Protein AF-A0A380L7D7-F1 (afdb_monomer)

Radius of gyration: 11.08 Å; Cα contacts (8 Å, |Δi|>4): 62; chains: 1; bounding box: 23×26×27 Å

pLDDT: mean 95.04, std 6.39, range [59.84, 98.5]

Foldseek 3Di:
DVVVVVLLVLLVLVLVLCLVVLDALVVLCVVLVNLAPSVNSVCVNVVVDRSVPDDPSNSVSSSVCSVVPVVVRD

Structure (mmCIF, N/CA/C/O backbone):
data_AF-A0A380L7D7-F1
#
_entry.id   AF-A0A380L7D7-F1
#
loop_
_atom_site.group_PDB
_atom_site.id
_atom_site.type_symbol
_atom_site.label_atom_id
_atom_site.label_alt_id
_atom_site.label_comp_id
_atom_site.label_asym_id
_atom_site.label_entity_id
_atom_site.label_seq_id
_atom_site.pdbx_PDB_ins_code
_atom_site.Cartn_x
_atom_site.Cartn_y
_atom_site.Cartn_z
_atom_site.occupancy
_atom_site.B_iso_or_equiv
_atom_site.auth_seq_id
_atom_site.auth_comp_id
_atom_site.auth_asym_id
_atom_site.auth_atom_id
_atom_sit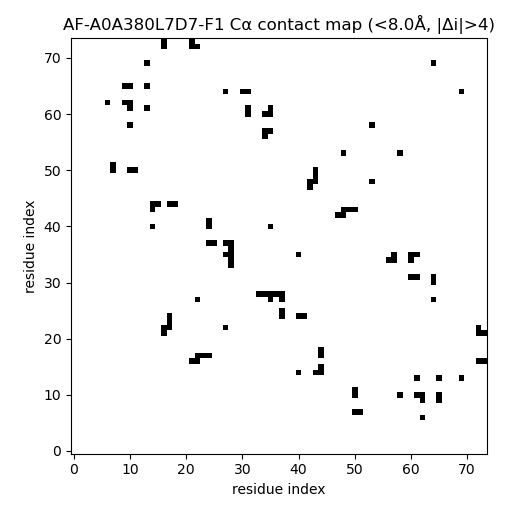e.pdbx_PDB_model_num
ATOM 1 N N . MET A 1 1 ? -11.324 6.465 -21.453 1.00 59.84 1 MET A N 1
ATOM 2 C CA . MET A 1 1 ? -12.136 6.438 -20.219 1.00 59.84 1 MET A CA 1
ATOM 3 C C . MET A 1 1 ? -12.000 5.074 -19.554 1.00 59.84 1 MET A C 1
ATOM 5 O O . MET A 1 1 ? -11.459 5.020 -18.466 1.00 59.84 1 MET A O 1
ATOM 9 N N . GLU A 1 2 ? -12.264 3.992 -20.289 1.00 68.81 2 GLU A N 1
ATOM 10 C CA . GLU A 1 2 ? -12.114 2.591 -19.846 1.00 68.81 2 GLU A CA 1
ATOM 11 C C . GLU A 1 2 ? -10.776 2.250 -19.151 1.00 68.81 2 GLU A C 1
ATOM 13 O O . GLU A 1 2 ? -10.767 1.673 -18.068 1.00 68.81 2 GLU A O 1
ATOM 18 N N . ASN A 1 3 ? -9.633 2.693 -19.694 1.00 76.06 3 ASN A N 1
ATOM 19 C CA . ASN A 1 3 ? -8.323 2.434 -19.073 1.00 76.06 3 ASN A CA 1
ATOM 20 C C . ASN A 1 3 ? -8.137 3.105 -17.700 1.00 76.06 3 ASN A C 1
ATOM 22 O O . ASN A 1 3 ? -7.416 2.580 -16.854 1.00 76.06 3 ASN A O 1
ATOM 26 N N . VAL A 1 4 ? -8.767 4.261 -17.468 1.00 81.94 4 VAL A N 1
ATOM 27 C CA . VAL A 1 4 ? -8.680 4.962 -1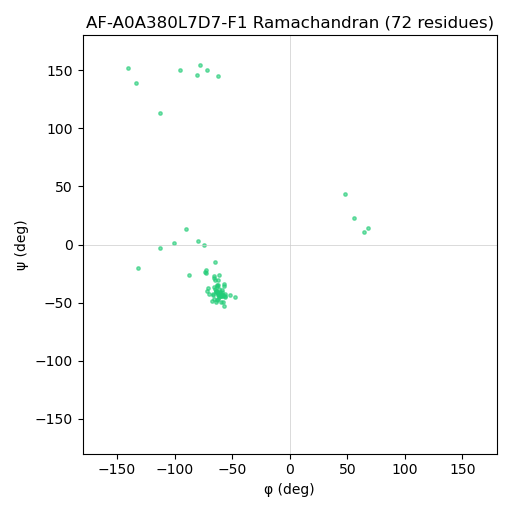6.176 1.00 81.94 4 VAL A CA 1
ATOM 28 C C . VAL A 1 4 ? -9.482 4.210 -15.121 1.00 81.94 4 VAL A C 1
ATOM 30 O O . VAL A 1 4 ? -8.996 4.029 -14.006 1.00 81.94 4 VAL A O 1
ATOM 33 N N . ASP A 1 5 ? -10.653 3.699 -15.492 1.00 88.69 5 ASP A N 1
ATOM 34 C CA . ASP A 1 5 ? -11.510 2.931 -14.589 1.00 88.69 5 ASP A CA 1
ATOM 35 C C . ASP A 1 5 ? -10.836 1.622 -14.154 1.00 88.69 5 ASP A C 1
ATOM 37 O O . ASP A 1 5 ? -10.850 1.280 -12.971 1.00 88.69 5 ASP A O 1
ATOM 41 N N . ILE A 1 6 ? -10.144 0.939 -15.074 1.00 94.31 6 ILE A N 1
ATOM 42 C CA . ILE A 1 6 ? -9.357 -0.264 -14.756 1.00 94.31 6 ILE A CA 1
ATOM 43 C C . ILE A 1 6 ? -8.233 0.056 -13.760 1.00 94.31 6 ILE A C 1
ATOM 45 O O . ILE A 1 6 ? -8.046 -0.676 -12.785 1.00 94.31 6 ILE A O 1
ATOM 49 N N . MET A 1 7 ? -7.491 1.151 -13.968 1.00 95.12 7 MET A N 1
ATOM 50 C CA . MET A 1 7 ? -6.419 1.561 -13.051 1.00 95.12 7 MET A CA 1
ATOM 51 C C . MET A 1 7 ? -6.956 1.876 -11.651 1.00 95.12 7 MET A C 1
ATOM 53 O O . MET A 1 7 ? -6.413 1.396 -10.656 1.00 95.12 7 MET A O 1
ATOM 57 N N . LEU A 1 8 ? -8.045 2.643 -11.562 1.00 95.12 8 LEU A N 1
ATOM 58 C CA . LEU A 1 8 ? -8.681 2.946 -10.280 1.00 95.12 8 LEU A CA 1
ATOM 59 C C . LEU A 1 8 ? -9.148 1.665 -9.586 1.00 95.12 8 LEU A C 1
ATOM 61 O O . LEU A 1 8 ? -8.906 1.504 -8.388 1.00 95.12 8 LEU A O 1
ATOM 65 N N . LYS A 1 9 ? -9.717 0.717 -10.341 1.00 96.56 9 LYS A N 1
ATOM 66 C CA . LYS A 1 9 ? -10.190 -0.548 -9.781 1.00 96.56 9 LYS A CA 1
ATOM 67 C C . LYS A 1 9 ? -9.065 -1.390 -9.189 1.00 96.56 9 LYS A C 1
ATOM 69 O O . LYS A 1 9 ? -9.236 -1.941 -8.105 1.00 96.56 9 LYS A O 1
ATOM 74 N N . LYS A 1 10 ? -7.902 -1.459 -9.844 1.00 97.88 10 LYS A N 1
ATOM 75 C CA . LYS A 1 10 ? -6.721 -2.139 -9.282 1.00 97.88 10 LYS A CA 1
ATOM 76 C C . LYS A 1 10 ? -6.344 -1.562 -7.920 1.00 97.88 10 LYS A C 1
ATOM 78 O O . LYS A 1 10 ? -6.127 -2.315 -6.977 1.00 97.88 10 LYS A O 1
ATOM 83 N N . ILE A 1 11 ? -6.323 -0.236 -7.790 1.00 97.62 11 ILE A N 1
ATOM 84 C CA . ILE A 1 11 ? -5.985 0.414 -6.520 1.00 97.62 11 ILE A CA 1
ATOM 85 C C . ILE A 1 11 ? -7.052 0.131 -5.456 1.00 97.62 11 ILE A C 1
ATOM 87 O O . ILE A 1 11 ? -6.696 -0.195 -4.327 1.00 97.62 11 ILE A O 1
ATOM 91 N N . GLU A 1 12 ? -8.341 0.180 -5.801 1.00 97.75 12 GLU A N 1
ATOM 92 C CA . GLU A 1 12 ? -9.426 -0.203 -4.884 1.00 97.75 12 GLU A CA 1
ATOM 93 C C . GLU A 1 12 ? -9.259 -1.630 -4.349 1.00 97.75 12 GLU A C 1
ATOM 95 O O . GLU A 1 12 ? -9.391 -1.851 -3.148 1.00 97.75 12 GLU A O 1
ATOM 100 N N . LEU A 1 13 ? -8.882 -2.583 -5.205 1.00 98.25 13 LEU A N 1
ATOM 101 C CA . LEU A 1 13 ? -8.631 -3.966 -4.796 1.00 98.25 13 LEU A CA 1
ATOM 102 C C . LEU A 1 13 ? -7.462 -4.083 -3.800 1.00 98.25 13 LEU A C 1
ATOM 104 O O . LEU A 1 13 ? -7.522 -4.896 -2.880 1.00 98.25 13 LEU A O 1
ATOM 108 N N . ILE A 1 14 ? -6.417 -3.254 -3.916 1.00 98.31 14 ILE A N 1
ATOM 109 C CA . ILE A 1 14 ? -5.350 -3.180 -2.895 1.00 98.31 14 ILE A CA 1
ATOM 110 C C . ILE A 1 14 ? -5.929 -2.706 -1.556 1.00 98.31 14 ILE A C 1
ATOM 112 O O . ILE A 1 14 ? -5.573 -3.228 -0.496 1.00 98.31 14 ILE A O 1
ATOM 116 N N . ILE A 1 15 ? -6.825 -1.715 -1.586 1.00 98.00 15 ILE A N 1
ATOM 117 C CA . ILE A 1 15 ? -7.470 -1.199 -0.375 1.00 98.00 15 ILE A CA 1
ATOM 118 C C . ILE A 1 15 ? -8.359 -2.267 0.268 1.00 98.00 15 ILE A C 1
ATOM 120 O O . ILE A 1 15 ? -8.340 -2.416 1.490 1.00 98.00 15 ILE A O 1
ATOM 124 N N . GLU A 1 16 ? -9.060 -3.075 -0.525 1.00 98.06 16 GLU A N 1
ATOM 125 C CA . GLU A 1 16 ? -9.823 -4.221 -0.022 1.00 98.06 16 GLU A CA 1
ATOM 126 C C . GLU A 1 16 ? -8.925 -5.229 0.719 1.00 98.06 16 GLU A C 1
ATOM 128 O O . GLU A 1 16 ? -9.291 -5.684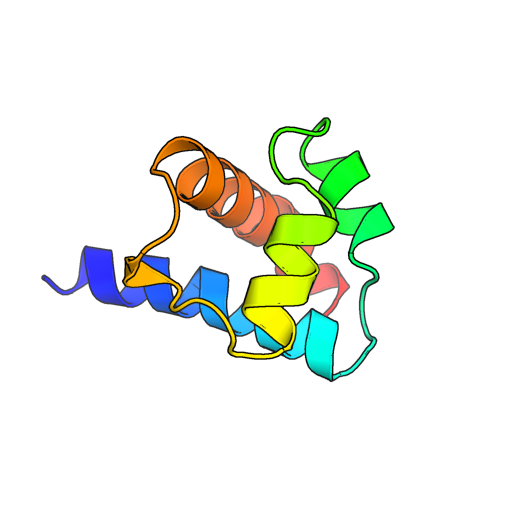 1.805 1.00 98.06 16 GLU A O 1
ATOM 133 N N . LEU A 1 17 ? -7.711 -5.509 0.222 1.00 98.38 17 LEU A N 1
ATOM 134 C CA . LEU A 1 17 ? -6.740 -6.358 0.930 1.00 98.38 17 LEU A CA 1
ATOM 135 C C . LEU A 1 17 ? -6.319 -5.772 2.288 1.00 98.38 17 LEU A C 1
ATOM 137 O O . LEU A 1 17 ? -6.162 -6.517 3.262 1.00 98.38 17 LEU A O 1
ATOM 141 N N . LEU A 1 18 ? -6.153 -4.446 2.371 1.00 97.88 18 LEU A N 1
ATOM 142 C CA . LEU A 1 18 ? -5.854 -3.744 3.625 1.00 97.88 18 LEU A CA 1
ATOM 143 C C . LEU A 1 18 ? -7.029 -3.813 4.608 1.00 97.88 18 LEU A C 1
ATOM 145 O O . LEU A 1 18 ? -6.815 -4.056 5.798 1.00 97.88 18 LEU A O 1
ATOM 149 N N . CYS A 1 19 ? -8.259 -3.620 4.129 1.00 97.62 19 CYS A N 1
ATOM 150 C CA . CYS A 1 19 ? -9.478 -3.737 4.934 1.00 97.62 19 CYS A CA 1
ATOM 151 C C . CYS A 1 19 ? -9.662 -5.162 5.470 1.00 97.62 19 CYS A C 1
ATOM 153 O O . CYS A 1 19 ? -9.942 -5.352 6.654 1.00 97.62 19 CYS A O 1
ATOM 155 N N . ALA A 1 20 ? -9.417 -6.166 4.625 1.00 97.75 20 ALA A N 1
ATOM 156 C CA . ALA A 1 20 ? -9.481 -7.581 4.977 1.00 97.75 20 ALA A CA 1
ATOM 157 C C . ALA A 1 20 ? -8.292 -8.062 5.831 1.00 97.75 20 ALA A C 1
ATOM 159 O O . ALA A 1 20 ? -8.233 -9.237 6.188 1.00 97.75 20 ALA A O 1
ATOM 160 N N . LYS A 1 21 ? -7.337 -7.178 6.161 1.00 97.00 21 LYS A N 1
ATOM 161 C CA . LYS A 1 21 ? -6.103 -7.492 6.904 1.00 97.00 21 LYS A CA 1
ATOM 162 C C . LYS A 1 21 ? -5.249 -8.597 6.257 1.00 97.00 21 LYS A C 1
ATOM 164 O O . LYS A 1 21 ? -4.432 -9.206 6.943 1.00 97.00 21 LYS A O 1
ATOM 169 N N . LYS A 1 22 ? -5.390 -8.832 4.946 1.00 98.12 22 LYS A N 1
ATOM 170 C CA . LYS A 1 22 ? -4.566 -9.796 4.191 1.00 98.12 22 LYS A CA 1
ATOM 171 C C . LYS A 1 22 ? -3.137 -9.298 3.979 1.00 98.12 22 LYS A C 1
ATOM 173 O O . LYS A 1 22 ? -2.210 -10.087 3.827 1.00 98.12 22 LYS A O 1
ATOM 178 N N . ILE A 1 23 ? -2.956 -7.981 4.006 1.00 97.94 23 ILE A N 1
ATOM 179 C CA . ILE A 1 23 ? -1.660 -7.314 3.935 1.00 97.94 23 ILE A CA 1
ATOM 180 C C . ILE A 1 23 ? -1.633 -6.111 4.881 1.00 97.94 23 ILE A C 1
ATOM 182 O O . ILE A 1 23 ? -2.665 -5.508 5.174 1.00 97.94 23 ILE A O 1
ATOM 186 N N . SER A 1 24 ? -0.449 -5.755 5.384 1.00 98.12 24 SER A N 1
ATOM 187 C CA . SER A 1 24 ? -0.259 -4.557 6.204 1.00 98.12 24 SER A CA 1
ATOM 188 C C . SER A 1 24 ? 0.207 -3.364 5.368 1.00 98.12 24 SER A C 1
ATOM 190 O O . SER A 1 24 ? 0.955 -3.51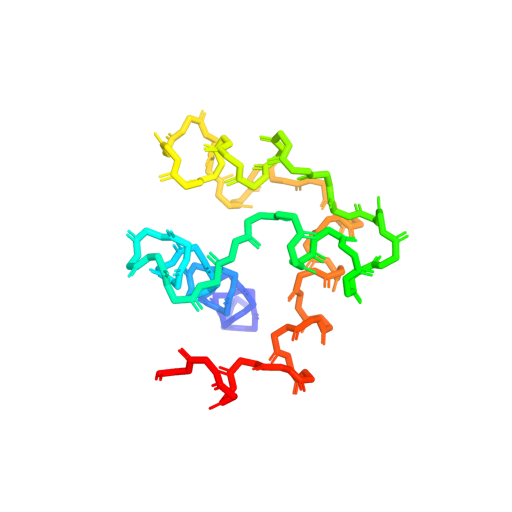5 4.402 1.00 98.12 24 SER A O 1
ATOM 192 N N . ALA A 1 25 ? -0.153 -2.148 5.793 1.00 98.12 25 ALA A N 1
ATOM 193 C CA . ALA A 1 25 ? 0.342 -0.920 5.166 1.00 98.12 25 ALA A CA 1
ATOM 194 C C . ALA A 1 25 ? 1.881 -0.841 5.181 1.00 98.12 25 ALA A C 1
ATOM 196 O O . ALA A 1 25 ? 2.492 -0.355 4.233 1.00 98.12 25 ALA A O 1
ATOM 197 N N . TYR A 1 26 ? 2.517 -1.366 6.235 1.00 98.25 26 TYR A N 1
AT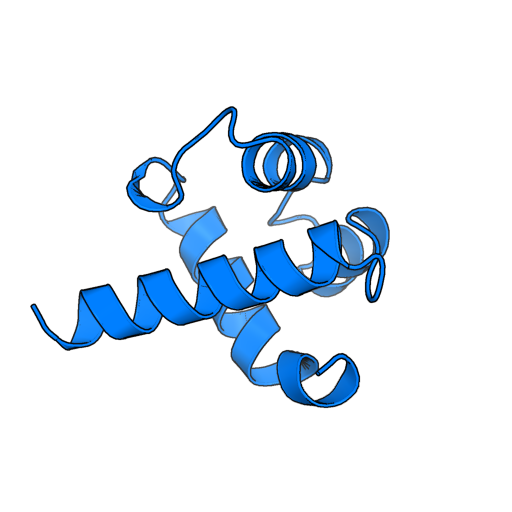OM 198 C CA . TYR A 1 26 ? 3.974 -1.482 6.323 1.00 98.25 26 TYR A CA 1
ATOM 199 C C . TYR A 1 26 ? 4.565 -2.324 5.187 1.00 98.25 26 TYR A C 1
ATOM 201 O O . TYR A 1 26 ? 5.575 -1.932 4.607 1.00 98.25 26 TYR A O 1
ATOM 209 N N . ARG A 1 27 ? 3.937 -3.461 4.854 1.00 98.31 27 ARG A N 1
ATOM 210 C CA . ARG A 1 27 ? 4.414 -4.362 3.799 1.00 98.31 27 ARG A CA 1
ATOM 211 C C . ARG A 1 27 ? 4.379 -3.682 2.430 1.00 98.31 27 ARG A C 1
ATOM 213 O O . ARG A 1 27 ? 5.411 -3.650 1.773 1.00 98.31 27 ARG A O 1
ATOM 220 N N . ILE A 1 28 ? 3.258 -3.054 2.068 1.00 98.12 28 ILE A N 1
ATOM 221 C CA . ILE A 1 28 ? 3.131 -2.300 0.806 1.00 98.12 28 ILE A CA 1
ATOM 222 C C . ILE A 1 28 ? 4.132 -1.141 0.763 1.00 98.12 28 ILE A C 1
ATOM 224 O O . ILE A 1 28 ? 4.809 -0.936 -0.239 1.00 98.12 28 ILE A O 1
ATOM 228 N N . CYS A 1 29 ? 4.285 -0.400 1.864 1.00 98.31 29 CYS A N 1
ATOM 229 C CA . CYS A 1 29 ? 5.265 0.683 1.963 1.00 98.31 29 CYS A CA 1
ATOM 230 C C . CYS A 1 29 ? 6.697 0.183 1.698 1.00 98.31 29 CYS A C 1
ATOM 232 O O . CYS A 1 29 ? 7.432 0.781 0.919 1.00 98.31 29 CYS A O 1
ATOM 234 N N . LYS A 1 30 ? 7.084 -0.959 2.280 1.00 98.19 30 LYS A N 1
ATOM 235 C CA . LYS A 1 30 ? 8.378 -1.605 2.019 1.00 98.19 30 LYS A CA 1
ATOM 236 C C . LYS A 1 30 ? 8.530 -2.062 0.567 1.00 98.19 30 LYS A C 1
ATOM 238 O O . LYS A 1 30 ? 9.564 -1.805 -0.038 1.00 98.19 30 LYS A O 1
ATOM 243 N N . GLU A 1 31 ? 7.522 -2.737 0.024 1.00 97.56 31 GLU A N 1
ATOM 244 C CA . GLU A 1 31 ? 7.555 -3.327 -1.322 1.00 97.56 31 GLU A CA 1
ATOM 245 C C . GLU A 1 31 ? 7.477 -2.271 -2.436 1.00 97.56 31 GLU A C 1
ATOM 247 O O . GLU A 1 31 ? 7.954 -2.511 -3.536 1.00 97.56 31 GLU A O 1
ATOM 252 N N . THR A 1 32 ? 6.961 -1.076 -2.136 1.00 97.50 32 THR A N 1
ATOM 253 C CA . THR A 1 32 ? 6.994 0.101 -3.027 1.00 97.50 32 THR A CA 1
ATOM 254 C C . THR A 1 32 ? 8.235 0.976 -2.819 1.00 97.50 32 THR A C 1
ATOM 256 O O . THR A 1 32 ? 8.262 2.121 -3.266 1.00 97.50 32 THR A O 1
ATOM 259 N N . ASN A 1 33 ? 9.253 0.487 -2.099 1.00 96.31 33 ASN A N 1
ATOM 260 C CA . ASN A 1 33 ? 10.452 1.249 -1.734 1.00 96.31 33 ASN A CA 1
ATOM 261 C C . ASN A 1 33 ? 10.127 2.639 -1.146 1.00 96.31 33 ASN A C 1
ATOM 263 O O . ASN A 1 33 ? 10.737 3.647 -1.496 1.00 96.31 33 ASN A O 1
ATOM 267 N N . TYR A 1 34 ? 9.132 2.692 -0.260 1.00 96.25 34 TYR A N 1
ATOM 268 C CA . TYR A 1 34 ? 8.673 3.894 0.438 1.00 96.25 34 TYR A CA 1
ATOM 269 C C . TYR A 1 34 ? 8.072 4.996 -0.452 1.00 96.25 34 TYR A C 1
ATOM 271 O O . TYR A 1 34 ? 7.776 6.083 0.049 1.00 96.25 34 TYR A O 1
ATOM 279 N N . LEU A 1 35 ? 7.806 4.723 -1.736 1.00 96.25 35 LEU A N 1
ATOM 280 C CA . LEU A 1 35 ? 7.068 5.644 -2.612 1.00 96.25 35 LEU A CA 1
ATOM 281 C C . LEU A 1 35 ? 5.614 5.828 -2.157 1.00 96.25 35 LEU A C 1
ATOM 283 O O . LEU A 1 35 ? 5.010 6.881 -2.383 1.00 96.25 35 LEU A O 1
ATOM 287 N N . VAL A 1 36 ? 5.057 4.820 -1.480 1.00 97.75 36 VAL A N 1
ATOM 288 C CA . VAL A 1 36 ? 3.729 4.875 -0.872 1.00 97.75 36 VAL A CA 1
ATOM 289 C C . VAL A 1 36 ? 3.860 4.838 0.647 1.00 97.75 36 VAL A C 1
ATOM 291 O O . VAL A 1 36 ? 4.252 3.833 1.236 1.00 97.75 36 VAL A O 1
ATOM 294 N N . SER A 1 37 ? 3.500 5.939 1.309 1.00 97.06 37 SER A N 1
ATOM 295 C CA . SER A 1 37 ? 3.571 6.018 2.770 1.00 97.06 37 SER A CA 1
ATOM 296 C C . SER A 1 37 ? 2.482 5.178 3.450 1.00 97.06 37 SER A C 1
ATOM 298 O O . SER A 1 37 ? 1.360 5.063 2.951 1.00 97.06 37 SER A O 1
ATOM 300 N N . GLN A 1 38 ? 2.773 4.663 4.650 1.00 97.88 38 GLN A N 1
ATOM 301 C CA . GLN A 1 38 ? 1.770 3.969 5.469 1.00 97.88 38 GLN A CA 1
ATOM 302 C C . GLN A 1 38 ? 0.575 4.872 5.800 1.00 97.88 38 GLN A C 1
ATOM 304 O O . GLN A 1 38 ? -0.565 4.423 5.753 1.00 97.88 38 GLN A O 1
ATOM 309 N N . THR A 1 39 ? 0.824 6.154 6.079 1.00 96.75 39 THR A N 1
ATOM 310 C CA . THR A 1 39 ? -0.225 7.141 6.367 1.00 96.75 39 THR A CA 1
ATOM 311 C C . THR A 1 39 ? -1.196 7.287 5.201 1.00 96.75 39 THR A C 1
ATOM 313 O O . THR A 1 39 ? -2.407 7.264 5.409 1.00 96.75 39 THR A O 1
ATOM 316 N N . SER A 1 40 ? -0.683 7.372 3.969 1.00 96.06 40 SER A N 1
ATOM 317 C CA . SER A 1 40 ? -1.515 7.435 2.762 1.00 96.06 40 SER A CA 1
ATOM 318 C C . SER A 1 40 ? -2.404 6.197 2.634 1.00 96.06 40 SER A C 1
ATOM 320 O O . SER A 1 40 ? -3.597 6.322 2.372 1.00 96.06 40 SER A O 1
ATOM 322 N N . LEU A 1 41 ? -1.845 5.007 2.876 1.00 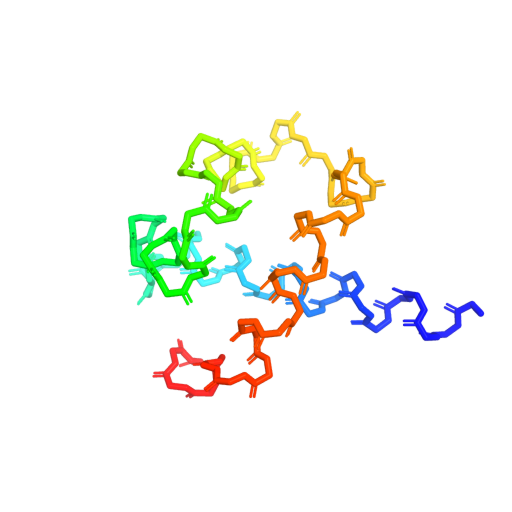97.75 41 LEU A N 1
ATOM 323 C CA . LEU A 1 41 ? -2.589 3.745 2.840 1.00 97.75 41 LEU A CA 1
ATOM 324 C C . LEU A 1 41 ? -3.666 3.682 3.926 1.00 97.75 41 LEU A C 1
ATOM 326 O O . LEU A 1 41 ? -4.773 3.228 3.654 1.00 97.75 41 LEU A O 1
ATOM 330 N N . PHE A 1 42 ? -3.378 4.168 5.137 1.00 97.94 42 PHE A N 1
ATOM 331 C CA . PHE A 1 42 ? -4.380 4.251 6.199 1.00 97.94 42 PHE A CA 1
ATOM 332 C C . PHE A 1 42 ? -5.509 5.213 5.845 1.00 97.94 42 PHE A C 1
ATOM 334 O O . PHE A 1 42 ? -6.666 4.884 6.067 1.00 97.94 42 PHE A O 1
ATOM 341 N N . TYR A 1 43 ? -5.211 6.367 5.247 1.00 97.00 43 TYR A N 1
ATOM 342 C CA . TYR A 1 43 ? -6.249 7.316 4.838 1.00 97.00 43 TYR A CA 1
ATOM 343 C C . TYR A 1 43 ? -7.138 6.760 3.723 1.00 97.00 43 TYR A C 1
ATOM 345 O O . TYR A 1 43 ? -8.343 7.000 3.746 1.00 97.00 43 TYR A O 1
ATOM 353 N N . LEU A 1 44 ? -6.565 6.000 2.785 1.00 96.81 44 LEU A N 1
ATOM 354 C CA . LEU A 1 44 ? -7.326 5.299 1.750 1.00 96.81 44 LEU A CA 1
ATOM 355 C C . LEU A 1 44 ? -8.192 4.181 2.346 1.00 96.81 44 LEU A C 1
ATOM 357 O O . LEU A 1 44 ? -9.389 4.135 2.085 1.00 96.81 44 LEU A O 1
ATOM 361 N N . ARG A 1 45 ? -7.613 3.325 3.198 1.00 96.81 45 ARG A N 1
ATOM 362 C CA . ARG A 1 45 ? -8.326 2.243 3.902 1.00 96.81 45 ARG A CA 1
ATOM 363 C C . ARG A 1 45 ? -9.480 2.765 4.753 1.00 96.81 45 ARG A C 1
ATOM 365 O O . ARG A 1 45 ? -10.558 2.187 4.742 1.00 96.81 45 ARG A O 1
ATOM 372 N N . ASP A 1 46 ? -9.259 3.857 5.476 1.00 96.50 46 ASP A N 1
ATOM 373 C CA . ASP A 1 46 ? -10.259 4.457 6.361 1.00 96.50 46 ASP A CA 1
ATOM 374 C C . ASP A 1 46 ? -11.289 5.312 5.589 1.00 96.50 46 ASP A C 1
ATOM 376 O O . ASP A 1 46 ? -12.127 5.965 6.208 1.00 96.50 46 ASP A O 1
ATOM 380 N N . GLY A 1 47 ? -11.212 5.373 4.251 1.00 94.38 47 GLY A N 1
ATOM 381 C CA . GLY A 1 47 ? -12.133 6.144 3.409 1.00 94.38 47 GLY A CA 1
ATOM 382 C C . GLY A 1 47 ? -12.018 7.667 3.558 1.00 94.38 47 GLY A C 1
ATOM 383 O O . GLY A 1 47 ? -12.892 8.400 3.100 1.00 94.38 47 GLY 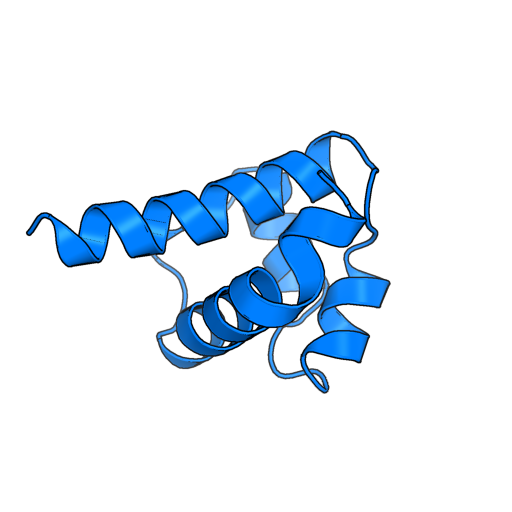A O 1
ATOM 384 N N . LYS A 1 48 ? -10.946 8.167 4.187 1.00 94.81 48 LYS A N 1
ATOM 385 C CA . LYS A 1 48 ? -10.709 9.605 4.418 1.00 94.81 48 LYS A CA 1
ATOM 386 C C . LYS A 1 48 ? -10.304 10.348 3.148 1.00 94.81 48 LYS A C 1
ATOM 388 O O . LYS A 1 48 ? -10.459 11.563 3.068 1.00 94.81 48 LYS A O 1
ATOM 393 N N . VAL A 1 49 ? -9.753 9.627 2.173 1.00 93.50 49 VAL A N 1
ATOM 394 C CA . VAL A 1 49 ? -9.341 10.148 0.867 1.00 93.50 49 VAL A CA 1
ATOM 395 C C . VAL A 1 49 ? -9.856 9.207 -0.215 1.00 93.50 49 VAL A C 1
ATOM 397 O O . VAL A 1 49 ? -9.789 7.989 -0.066 1.00 93.50 49 VAL A O 1
ATOM 400 N N . LYS A 1 50 ? -10.354 9.772 -1.316 1.00 91.62 50 LYS A N 1
ATOM 401 C CA . LYS A 1 50 ? -10.770 9.002 -2.492 1.00 91.62 50 LYS A CA 1
ATOM 402 C C . LYS A 1 50 ? -9.560 8.633 -3.352 1.00 91.62 50 LYS A C 1
ATOM 404 O O . LYS A 1 50 ? -8.640 9.438 -3.493 1.00 91.62 50 LYS A O 1
ATOM 409 N N . VAL A 1 51 ? -9.584 7.460 -3.988 1.00 91.62 51 VAL A N 1
ATOM 410 C CA . VAL A 1 51 ? -8.499 6.994 -4.877 1.00 91.62 51 VAL A CA 1
ATOM 411 C C . VAL A 1 51 ? -8.234 7.994 -6.009 1.00 91.62 51 VAL A C 1
ATOM 413 O O 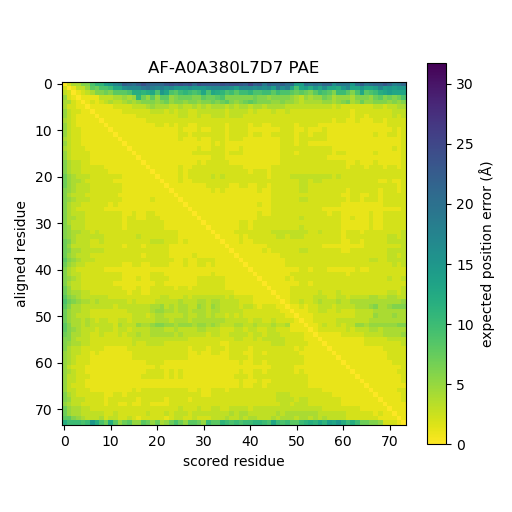. VAL A 1 51 ? -7.083 8.246 -6.342 1.00 91.62 51 VAL A O 1
ATOM 416 N N . GLN A 1 52 ? -9.271 8.653 -6.533 1.00 91.50 52 GLN A N 1
ATOM 417 C CA . GLN A 1 52 ? -9.147 9.663 -7.592 1.00 91.50 52 GLN A CA 1
ATOM 418 C C . GLN A 1 52 ? -8.361 10.916 -7.160 1.00 91.50 52 GLN A C 1
ATOM 420 O O . GLN A 1 52 ? -7.974 11.719 -8.002 1.00 91.50 52 GLN A O 1
ATOM 425 N N . SER A 1 53 ? -8.148 11.112 -5.856 1.00 91.38 53 SER A N 1
ATOM 426 C CA . SER A 1 53 ? -7.489 12.294 -5.291 1.00 91.38 53 SER A CA 1
ATOM 427 C C . SER A 1 53 ? -6.022 12.058 -4.915 1.00 91.38 53 SER A C 1
ATOM 429 O O . SER A 1 53 ? -5.382 12.962 -4.376 1.00 91.38 53 SER A O 1
ATOM 431 N N . ILE A 1 54 ? -5.471 10.862 -5.152 1.00 92.69 54 ILE A N 1
ATOM 432 C CA . ILE A 1 54 ? -4.067 10.574 -4.830 1.00 92.69 54 ILE A CA 1
ATOM 433 C C . ILE A 1 54 ? -3.116 11.174 -5.868 1.00 92.69 54 ILE A C 1
ATOM 435 O O . ILE A 1 54 ? -3.460 11.374 -7.031 1.00 92.69 54 ILE A O 1
ATOM 439 N N . LYS A 1 55 ? -1.877 11.439 -5.446 1.00 93.81 55 LYS A N 1
ATOM 440 C CA . LYS A 1 55 ? -0.818 11.912 -6.345 1.00 93.81 55 LYS A CA 1
ATOM 441 C C . LYS A 1 55 ? -0.530 10.864 -7.420 1.00 93.81 55 LYS A C 1
ATOM 443 O O . LYS A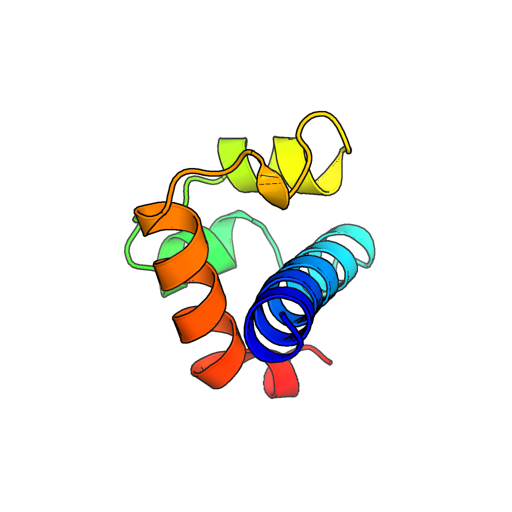 1 55 ? -0.499 9.672 -7.119 1.00 93.81 55 LYS A O 1
ATOM 448 N N . PHE A 1 56 ? -0.205 11.321 -8.629 1.00 93.50 56 PHE A N 1
ATOM 449 C CA . PHE A 1 56 ? 0.157 10.449 -9.751 1.00 93.50 56 PHE A CA 1
ATOM 450 C C . PHE A 1 56 ? 1.261 9.441 -9.391 1.00 93.50 56 PHE A C 1
ATOM 452 O O . PHE A 1 56 ? 1.130 8.258 -9.675 1.00 93.50 56 PHE A O 1
ATOM 459 N N . THR A 1 57 ? 2.305 9.873 -8.678 1.00 94.75 57 THR A N 1
ATOM 460 C CA . THR A 1 57 ? 3.400 8.990 -8.240 1.00 94.75 57 THR A CA 1
ATOM 461 C C . THR A 1 57 ? 2.939 7.890 -7.283 1.00 94.75 57 THR A C 1
ATOM 463 O O . THR A 1 57 ? 3.426 6.767 -7.351 1.00 94.75 57 THR A O 1
ATOM 466 N N . THR A 1 58 ? 1.972 8.187 -6.411 1.00 95.62 58 THR A N 1
ATOM 467 C CA . THR A 1 58 ? 1.366 7.197 -5.514 1.00 95.62 58 THR A CA 1
ATOM 468 C C . THR A 1 58 ? 0.498 6.213 -6.290 1.00 95.62 58 THR A C 1
ATOM 470 O O . THR A 1 58 ? 0.574 5.017 -6.028 1.00 95.62 58 THR A O 1
ATOM 473 N N . ALA A 1 59 ? -0.292 6.695 -7.254 1.00 96.50 59 ALA A N 1
ATOM 474 C CA . ALA A 1 59 ? -1.082 5.829 -8.124 1.00 96.50 59 ALA A CA 1
ATOM 475 C C . ALA A 1 59 ? -0.182 4.866 -8.910 1.00 96.50 59 ALA A C 1
ATOM 477 O O . ALA A 1 59 ? -0.402 3.661 -8.863 1.00 96.50 59 ALA A O 1
ATOM 478 N N . GLN A 1 60 ? 0.871 5.382 -9.549 1.00 97.69 60 GLN A N 1
ATOM 479 C CA . GLN A 1 60 ? 1.814 4.584 -10.330 1.00 97.69 60 GLN A CA 1
ATOM 480 C C . GLN A 1 60 ? 2.474 3.484 -9.484 1.00 97.69 60 GLN A C 1
ATOM 482 O O . GLN A 1 60 ? 2.427 2.316 -9.857 1.00 97.69 60 GLN A O 1
ATOM 487 N N . ALA A 1 61 ? 3.004 3.832 -8.307 1.00 98.19 61 ALA A N 1
ATOM 488 C CA . ALA A 1 61 ? 3.637 2.856 -7.419 1.00 98.19 61 ALA A CA 1
ATOM 489 C C . ALA A 1 61 ? 2.656 1.775 -6.925 1.00 98.19 61 ALA A C 1
ATOM 491 O O . ALA A 1 61 ? 3.039 0.619 -6.759 1.00 98.19 61 ALA A O 1
ATOM 492 N N . LEU A 1 62 ? 1.385 2.126 -6.699 1.00 98.25 62 LEU A N 1
ATOM 493 C CA . LEU A 1 62 ? 0.349 1.160 -6.323 1.00 98.25 62 LEU A CA 1
ATOM 494 C C . LEU A 1 62 ? -0.035 0.232 -7.481 1.00 98.25 62 LEU A C 1
ATOM 496 O O . LEU A 1 62 ? -0.265 -0.951 -7.246 1.00 98.25 62 LEU A O 1
ATOM 500 N N . LEU A 1 63 ? -0.084 0.738 -8.714 1.00 98.31 63 LEU A N 1
ATOM 501 C CA . LEU A 1 63 ? -0.361 -0.072 -9.903 1.00 98.31 63 LEU A CA 1
ATOM 502 C C . LEU A 1 63 ? 0.761 -1.079 -10.171 1.00 98.31 63 LEU A C 1
ATOM 504 O O . LEU A 1 63 ? 0.488 -2.262 -10.348 1.00 98.31 63 LEU A O 1
ATOM 508 N N . GLU A 1 64 ? 2.014 -0.631 -10.114 1.00 98.50 64 GLU A N 1
ATOM 509 C CA . GLU A 1 64 ? 3.185 -1.508 -10.243 1.00 98.50 64 GLU A CA 1
ATOM 510 C C . GLU A 1 64 ? 3.210 -2.568 -9.138 1.00 98.50 64 GLU A C 1
ATOM 512 O O . GLU A 1 64 ? 3.472 -3.745 -9.389 1.00 98.50 64 GLU A O 1
ATOM 517 N N . TRP A 1 65 ? 2.875 -2.170 -7.907 1.00 98.50 65 TRP A N 1
ATOM 518 C CA . TRP A 1 65 ? 2.761 -3.106 -6.799 1.00 98.50 65 TRP A CA 1
ATOM 519 C C . TRP A 1 65 ? 1.659 -4.145 -7.030 1.00 98.50 65 TRP A C 1
ATOM 521 O O . TRP A 1 65 ? 1.895 -5.328 -6.777 1.00 98.50 65 TRP A O 1
ATOM 531 N N . PHE A 1 66 ? 0.484 -3.726 -7.517 1.00 98.50 66 PHE A N 1
ATOM 532 C CA . PHE A 1 66 ? -0.631 -4.621 -7.833 1.00 98.50 66 PHE A CA 1
ATOM 533 C C . PHE A 1 66 ? -0.203 -5.686 -8.839 1.00 98.50 66 PHE A C 1
ATOM 535 O O . PHE A 1 66 ? -0.343 -6.874 -8.557 1.00 98.50 66 PHE A O 1
ATOM 542 N N . ASP A 1 67 ? 0.370 -5.263 -9.966 1.00 98.12 67 ASP A N 1
ATOM 543 C CA . ASP A 1 67 ? 0.754 -6.163 -11.056 1.00 98.12 67 ASP A CA 1
ATOM 544 C C . ASP A 1 67 ? 1.812 -7.189 -10.617 1.00 98.12 67 ASP A C 1
ATOM 546 O O . ASP A 1 67 ? 1.815 -8.320 -11.097 1.00 98.12 67 ASP A O 1
ATOM 550 N N . ALA A 1 68 ? 2.676 -6.830 -9.664 1.00 98.00 68 ALA A N 1
ATOM 551 C CA . ALA A 1 68 ? 3.712 -7.722 -9.152 1.00 98.00 68 ALA A CA 1
ATOM 552 C C . ALA A 1 68 ? 3.267 -8.625 -7.983 1.00 98.00 68 ALA A C 1
ATOM 554 O O . ALA A 1 68 ? 3.878 -9.673 -7.765 1.00 98.00 68 ALA A O 1
ATOM 555 N N . ASN A 1 69 ? 2.261 -8.229 -7.189 1.00 97.62 69 ASN A N 1
ATOM 556 C CA . ASN A 1 69 ? 2.018 -8.849 -5.877 1.00 97.62 69 ASN A CA 1
ATOM 557 C C . ASN A 1 69 ? 0.570 -9.252 -5.595 1.00 97.62 69 ASN A C 1
ATOM 559 O O . ASN A 1 69 ? 0.363 -10.076 -4.705 1.00 97.62 69 ASN A O 1
ATOM 563 N N . TYR A 1 70 ? -0.427 -8.693 -6.286 1.00 97.38 70 TYR A N 1
ATOM 564 C CA . TYR A 1 70 ? -1.831 -8.830 -5.885 1.00 97.38 70 TYR A CA 1
ATOM 565 C C . TYR A 1 70 ? -2.281 -10.292 -5.748 1.00 97.38 70 TYR A C 1
ATOM 567 O O . TYR A 1 70 ? -2.858 -10.662 -4.726 1.00 97.38 70 TYR A O 1
ATOM 575 N N . ASP A 1 71 ? -1.923 -11.148 -6.709 1.00 96.62 71 ASP A N 1
ATOM 576 C CA . ASP A 1 71 ? -2.309 -12.566 -6.715 1.00 96.62 71 ASP A CA 1
ATOM 577 C C . ASP A 1 71 ? -1.775 -13.358 -5.512 1.00 96.62 71 ASP A C 1
ATOM 579 O O . ASP A 1 71 ? -2.406 -14.323 -5.085 1.00 96.62 71 ASP A O 1
ATOM 583 N N . ARG A 1 72 ? -0.658 -12.934 -4.901 1.00 96.19 72 ARG A N 1
ATOM 584 C CA . ARG A 1 72 ? -0.129 -13.557 -3.674 1.00 96.19 72 ARG A CA 1
ATOM 585 C C . ARG A 1 72 ? -1.063 -13.362 -2.478 1.00 96.19 72 ARG A C 1
ATOM 587 O O . ARG A 1 72 ? -1.041 -14.168 -1.551 1.00 96.19 72 ARG A O 1
ATOM 594 N N . TYR A 1 73 ? -1.825 -12.272 -2.473 1.00 93.31 73 TYR A N 1
ATOM 595 C CA . TYR A 1 73 ? -2.637 -11.843 -1.338 1.00 93.31 73 TYR A CA 1
ATOM 596 C C . TYR A 1 73 ? -4.149 -11.934 -1.606 1.00 93.31 73 TYR A C 1
ATOM 598 O O . TYR A 1 73 ? -4.918 -11.626 -0.695 1.00 93.31 73 TYR A O 1
ATOM 606 N N . LYS A 1 74 ? -4.574 -12.326 -2.817 1.00 85.69 74 LYS A N 1
ATOM 607 C CA . LYS A 1 74 ? -5.985 -12.429 -3.227 1.00 85.69 74 LYS A CA 1
ATOM 608 C C . LYS A 1 74 ? -6.827 -13.337 -2.330 1.00 85.69 74 LYS A C 1
ATOM 610 O O . LYS A 1 74 ? -6.323 -14.255 -1.650 1.00 85.69 74 LYS A O 1
#

Sequence (74 aa):
MENVDIMLKKIELIIELLCAKKISAYRICKETNYLVSQTSLFYLRDGKVKVQSIKFTTAQALLEWFDANYDRYK

Nearest PDB structures (foldseek):
  8jfr-assembly2_C  TM=8.160E-01  e=8.858E-02  Staphylococcus delphini
  8jfr-assembly1_D  TM=8.111E-01  e=1.175E-01  Staphylococcus delphini

Solvent-accessible surface area (backbone atoms only — not comparable to full-atom values): 4275 Å² total; per-residue (Å²): 111,72,70,58,55,53,54,52,49,54,48,52,52,55,37,51,32,46,69,70,62,63,44,53,49,65,54,55,15,59,76,40,73,58,64,38,50,45,67,59,46,49,34,45,54,71,64,77,43,59,81,91,74,56,55,68,69,43,53,52,47,47,52,57,46,42,79,76,45,43,81,83,55,109

Mean predicted aligned error: 2.6 Å

Secondary structure (DSSP, 8-state):
-HHHHHHHHHHHHHHHHHHTTSS-HHHHHHHTTTSS-HHHHHHHHTTSS-GGGS-HHHHHHHHHHHHHHHHHH-

Organism: NCBI:txid33040